Protein AF-C2BE12-F1 (afdb_monomer_lite)

pLDDT: mean 83.8, std 17.23, range [43.03, 98.25]

Structure (mmCIF, N/CA/C/O backbone):
data_AF-C2BE12-F1
#
_entry.id   AF-C2BE12-F1
#
loop_
_atom_site.group_PDB
_atom_site.id
_atom_site.type_symbol
_atom_site.label_atom_id
_atom_site.label_alt_id
_atom_site.label_comp_id
_atom_site.label_asym_id
_atom_site.label_entity_id
_atom_site.label_seq_id
_atom_site.pdbx_PDB_ins_code
_atom_site.Cartn_x
_atom_site.Cartn_y
_atom_site.Cartn_z
_atom_site.occupancy
_atom_site.B_iso_or_equiv
_atom_site.auth_seq_id
_atom_site.auth_comp_id
_atom_site.auth_asym_id
_atom_site.auth_atom_id
_atom_site.pdbx_PDB_model_num
ATOM 1 N N . ALA A 1 1 ? 34.251 -10.693 -13.672 1.00 50.75 1 ALA A N 1
ATOM 2 C CA . ALA A 1 1 ? 32.856 -10.994 -13.309 1.00 50.75 1 ALA A CA 1
ATOM 3 C C . ALA A 1 1 ? 32.188 -9.689 -12.922 1.00 50.75 1 ALA A C 1
ATOM 5 O O . ALA A 1 1 ? 32.663 -9.090 -11.974 1.00 50.75 1 ALA A O 1
ATOM 6 N N . THR A 1 2 ? 31.197 -9.250 -13.699 1.00 48.09 2 THR A N 1
ATOM 7 C CA . THR A 1 2 ? 30.072 -8.364 -13.325 1.00 48.09 2 THR A CA 1
ATOM 8 C C . THR A 1 2 ? 29.239 -8.192 -14.596 1.00 48.09 2 THR A C 1
ATOM 10 O O . THR A 1 2 ? 29.208 -7.145 -15.239 1.00 48.09 2 THR A O 1
ATOM 13 N N . GLY A 1 3 ? 28.656 -9.311 -15.041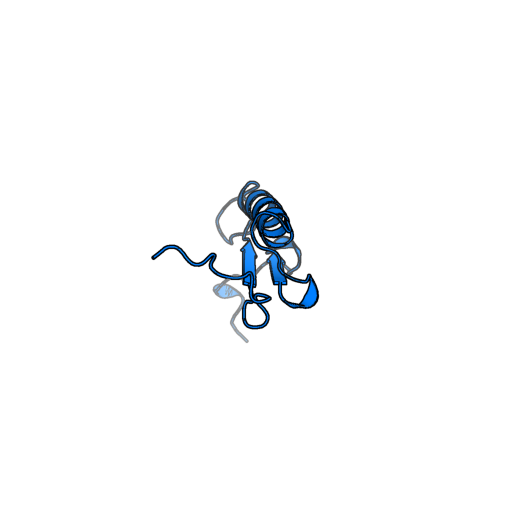 1.00 46.38 3 GLY A N 1
ATOM 14 C CA . GLY A 1 3 ? 27.579 -9.250 -16.015 1.00 46.38 3 GLY A CA 1
ATOM 15 C C . GLY A 1 3 ? 26.445 -8.488 -15.353 1.00 46.38 3 GLY A C 1
ATOM 16 O O . GLY A 1 3 ? 26.095 -8.798 -14.219 1.00 46.38 3 GLY A O 1
ATOM 17 N N . ARG A 1 4 ? 25.944 -7.457 -16.032 1.00 52.38 4 ARG A N 1
ATOM 18 C CA . ARG A 1 4 ? 24.634 -6.895 -15.726 1.00 52.38 4 ARG A CA 1
ATOM 19 C C . ARG A 1 4 ? 23.692 -8.081 -15.574 1.00 52.38 4 ARG A C 1
ATOM 21 O O . ARG A 1 4 ? 23.648 -8.907 -16.487 1.00 52.38 4 ARG A O 1
ATOM 28 N N . ASP A 1 5 ? 22.987 -8.165 -14.456 1.00 56.78 5 ASP A N 1
ATOM 29 C CA . ASP A 1 5 ? 21.700 -8.838 -14.451 1.00 56.78 5 ASP A CA 1
ATOM 30 C C . ASP A 1 5 ? 20.899 -8.126 -15.537 1.00 56.78 5 ASP A C 1
ATOM 32 O O . ASP A 1 5 ? 20.497 -6.970 -15.406 1.00 56.78 5 ASP A O 1
ATOM 36 N N . VAL A 1 6 ? 20.888 -8.745 -16.713 1.00 54.91 6 VAL A N 1
ATOM 37 C CA . VAL A 1 6 ? 20.142 -8.280 -17.865 1.00 54.91 6 VAL A CA 1
ATOM 38 C C . VAL A 1 6 ? 18.703 -8.470 -17.450 1.00 54.91 6 VAL A C 1
ATOM 40 O O . VAL A 1 6 ? 18.238 -9.603 -17.445 1.00 54.91 6 VAL A O 1
ATOM 43 N N . ASP A 1 7 ? 18.106 -7.373 -16.993 1.00 61.81 7 ASP A N 1
ATOM 44 C CA . ASP A 1 7 ? 16.701 -6.988 -17.069 1.00 61.81 7 ASP A CA 1
ATOM 45 C C . ASP A 1 7 ? 15.843 -8.031 -17.807 1.00 61.81 7 ASP A C 1
ATOM 47 O O . ASP A 1 7 ? 15.512 -7.894 -18.986 1.00 61.81 7 ASP A O 1
ATOM 51 N N . MET A 1 8 ? 15.588 -9.163 -17.145 1.00 55.34 8 MET A N 1
ATOM 52 C CA . MET A 1 8 ? 14.560 -10.079 -17.596 1.00 55.34 8 MET A CA 1
ATOM 53 C C . MET A 1 8 ? 13.264 -9.433 -17.136 1.00 55.34 8 MET A C 1
ATOM 55 O O . MET A 1 8 ? 13.166 -9.112 -15.947 1.00 55.34 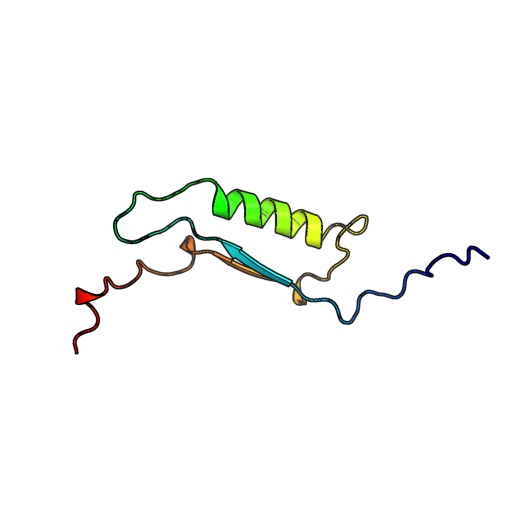8 MET A O 1
ATOM 59 N N . PRO A 1 9 ? 12.282 -9.260 -18.034 1.00 58.72 9 PRO A N 1
ATOM 60 C CA . PRO A 1 9 ? 10.946 -8.877 -17.621 1.00 58.72 9 PRO A CA 1
ATOM 61 C C . PRO A 1 9 ? 10.549 -9.744 -16.427 1.00 58.72 9 PRO A C 1
ATOM 63 O O . PRO A 1 9 ? 10.687 -10.971 -16.485 1.00 58.72 9 PRO A O 1
ATOM 66 N N . ARG A 1 10 ? 10.113 -9.113 -15.331 1.00 69.69 10 ARG A N 1
ATOM 67 C CA . ARG A 1 10 ? 9.647 -9.780 -14.102 1.00 69.69 10 ARG A CA 1
ATOM 68 C C . ARG A 1 10 ? 8.274 -10.412 -14.338 1.00 69.69 10 ARG A C 1
ATOM 70 O O . ARG A 1 10 ? 7.303 -10.185 -13.617 1.00 69.69 10 ARG A O 1
ATOM 77 N N . ASP A 1 11 ? 8.189 -11.193 -15.409 1.00 76.69 11 ASP A N 1
ATOM 78 C CA . ASP A 1 11 ? 6.966 -11.722 -15.986 1.00 76.69 11 ASP A CA 1
ATOM 79 C C . ASP A 1 11 ? 6.335 -12.826 -15.131 1.00 76.69 11 ASP A C 1
ATOM 81 O O . ASP A 1 11 ? 5.230 -13.287 -15.429 1.00 76.69 11 ASP A O 1
ATOM 85 N N . ASP A 1 12 ? 6.964 -13.196 -14.026 1.00 87.62 12 ASP A N 1
ATOM 86 C CA . ASP A 1 12 ? 6.474 -14.101 -12.994 1.00 87.62 12 ASP A CA 1
ATOM 87 C C . ASP A 1 12 ? 6.227 -13.409 -11.640 1.00 87.62 12 ASP A C 1
ATOM 89 O O . ASP A 1 12 ? 5.771 -14.059 -10.700 1.00 87.62 12 ASP A O 1
ATOM 93 N N . HIS A 1 13 ? 6.443 -12.094 -11.530 1.00 91.88 13 HIS A N 1
ATOM 94 C CA . HIS A 1 13 ? 6.153 -11.341 -10.312 1.00 91.88 13 HIS A CA 1
ATOM 95 C C . HIS A 1 13 ? 4.693 -10.859 -10.277 1.00 91.88 13 HIS A C 1
ATOM 97 O O . HIS A 1 13 ? 4.125 -10.410 -11.281 1.00 91.88 13 HIS A O 1
ATOM 103 N N . TYR A 1 14 ? 4.101 -10.943 -9.084 1.00 95.69 14 TYR A N 1
ATOM 104 C CA . TYR A 1 14 ? 2.731 -10.539 -8.763 1.00 95.69 14 TYR A CA 1
ATOM 105 C C . TYR A 1 14 ? 2.683 -9.943 -7.357 1.00 95.69 14 TYR A C 1
ATOM 107 O O . TYR A 1 14 ? 3.514 -10.273 -6.509 1.00 95.69 14 TYR A O 1
ATOM 115 N N . ALA A 1 15 ? 1.681 -9.106 -7.092 1.00 97.12 15 ALA A N 1
ATOM 116 C CA . ALA A 1 15 ? 1.486 -8.493 -5.785 1.00 97.12 15 ALA A CA 1
ATOM 117 C C . ALA A 1 15 ? 0.012 -8.481 -5.368 1.00 97.12 15 ALA A C 1
ATOM 119 O O . ALA A 1 15 ? -0.883 -8.220 -6.174 1.00 97.12 15 ALA A O 1
ATOM 120 N N . ILE A 1 16 ? -0.226 -8.705 -4.074 1.00 98.12 16 ILE A N 1
ATOM 121 C CA . ILE A 1 16 ? -1.502 -8.421 -3.416 1.00 98.12 16 ILE A CA 1
ATOM 122 C C . ILE A 1 16 ? -1.221 -7.398 -2.318 1.00 98.12 16 ILE A C 1
ATOM 124 O O . ILE A 1 16 ? -0.444 -7.670 -1.404 1.00 98.12 16 ILE A O 1
ATOM 128 N N . VAL A 1 17 ? -1.855 -6.232 -2.406 1.00 98.06 17 VAL A N 1
ATOM 129 C CA . VAL A 1 17 ? -1.757 -5.165 -1.406 1.00 98.06 17 VAL A CA 1
ATOM 130 C C . VAL A 1 17 ? -3.054 -5.147 -0.605 1.00 98.06 17 VAL A C 1
ATOM 132 O O . VAL A 1 17 ? -4.114 -4.818 -1.137 1.00 98.06 17 VAL A O 1
ATOM 135 N N . LEU A 1 18 ? -2.976 -5.534 0.667 1.00 97.75 18 LEU A N 1
ATOM 136 C CA . LEU A 1 18 ? -4.103 -5.530 1.597 1.00 97.75 18 LEU A CA 1
ATOM 137 C C . LEU A 1 18 ? -3.976 -4.347 2.555 1.00 97.75 18 LEU A C 1
ATOM 139 O O . LEU A 1 18 ? -2.991 -4.243 3.282 1.00 97.75 18 LEU A O 1
ATOM 143 N N . THR A 1 19 ? -4.998 -3.499 2.592 1.00 96.88 19 THR A N 1
ATOM 144 C CA . THR A 1 19 ? -5.050 -2.325 3.463 1.00 96.88 19 THR A CA 1
ATOM 145 C C . THR A 1 19 ? -6.327 -2.307 4.286 1.00 96.88 19 THR A C 1
ATOM 147 O O . THR A 1 19 ? -7.426 -2.563 3.788 1.00 96.88 19 THR A O 1
ATOM 150 N N . ILE A 1 20 ? -6.184 -2.033 5.583 1.00 94.31 20 ILE A N 1
ATOM 151 C CA . ILE A 1 20 ? -7.286 -2.130 6.539 1.00 94.31 20 ILE A CA 1
ATOM 152 C C . ILE A 1 20 ? -7.338 -0.865 7.389 1.00 94.31 20 ILE A C 1
ATOM 154 O O . ILE A 1 20 ? -6.498 -0.656 8.260 1.00 94.31 20 ILE A O 1
ATOM 158 N N . ASN A 1 21 ? -8.359 -0.051 7.140 1.00 94.50 21 ASN A N 1
ATOM 159 C CA . ASN A 1 21 ? -8.738 1.099 7.953 1.00 94.50 21 ASN A CA 1
ATOM 160 C C . ASN A 1 21 ? -9.848 0.745 8.950 1.00 94.50 21 ASN A C 1
ATOM 162 O O . ASN A 1 21 ? -9.846 1.237 10.076 1.00 94.50 21 ASN A O 1
ATOM 166 N N . ARG A 1 22 ? -10.788 -0.117 8.546 1.00 89.69 22 ARG A N 1
ATOM 167 C CA . ARG A 1 22 ? -11.988 -0.441 9.328 1.00 89.69 22 ARG A CA 1
ATOM 168 C C . ARG A 1 22 ? -11.769 -1.669 10.205 1.00 89.69 22 ARG A C 1
ATOM 170 O O . ARG A 1 22 ? -11.582 -2.7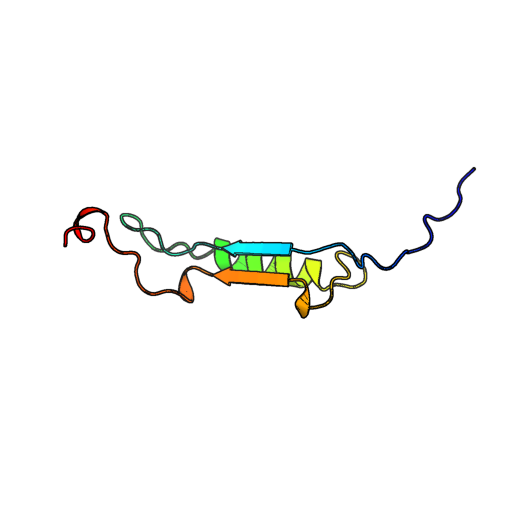70 9.688 1.00 89.69 22 ARG A O 1
ATOM 177 N N . TYR A 1 23 ? -11.873 -1.493 11.519 1.00 86.31 23 TYR A N 1
ATOM 178 C CA . TYR A 1 23 ? -11.774 -2.573 12.503 1.00 86.31 23 TYR A CA 1
ATOM 179 C C . TYR A 1 23 ? -12.986 -2.559 13.441 1.00 86.31 23 TYR A C 1
ATOM 181 O O . TYR A 1 23 ? -13.222 -1.551 14.107 1.00 86.31 23 TYR A O 1
ATOM 189 N N . PRO A 1 24 ? -13.742 -3.665 13.567 1.00 82.69 24 PRO A N 1
ATOM 190 C CA . PRO A 1 24 ? -14.779 -3.769 14.587 1.00 82.69 24 PRO A CA 1
ATOM 191 C C . PRO A 1 24 ? -14.201 -3.561 15.991 1.00 82.69 24 PRO A C 1
ATOM 193 O O . PRO A 1 24 ? -13.200 -4.175 16.354 1.00 82.69 24 PRO A O 1
ATOM 196 N N . GLY A 1 25 ? -14.842 -2.707 16.789 1.00 82.31 25 GLY A N 1
ATOM 197 C CA . GLY A 1 25 ? -14.420 -2.429 18.166 1.00 82.31 25 GLY A CA 1
ATOM 198 C C . GLY A 1 25 ? -13.284 -1.410 18.308 1.00 82.31 25 GLY A C 1
ATOM 199 O O . GLY A 1 25 ? -12.896 -1.107 19.434 1.00 82.31 25 GLY A O 1
ATOM 200 N N . LEU A 1 26 ? -12.786 -0.847 17.204 1.00 83.81 26 LEU A N 1
ATOM 201 C CA . LEU A 1 26 ? -11.862 0.286 17.190 1.00 83.81 26 LEU A CA 1
ATOM 202 C C . LEU A 1 26 ? -12.443 1.411 16.325 1.00 83.81 26 LEU A C 1
ATOM 204 O O . LEU A 1 26 ? -13.348 1.194 15.522 1.00 83.81 26 LEU A O 1
ATOM 208 N N . SER A 1 27 ? -11.933 2.628 16.497 1.00 88.69 27 SER A N 1
ATOM 209 C CA . SER A 1 27 ? -12.200 3.704 15.541 1.00 88.69 27 SER A CA 1
ATOM 210 C C . SER A 1 27 ? -11.448 3.454 14.237 1.00 88.69 27 SER A C 1
ATOM 212 O O . SER A 1 27 ? -10.333 2.928 14.269 1.00 88.69 27 SER A O 1
ATOM 214 N N . ASP A 1 28 ? -12.011 3.919 13.124 1.00 90.62 28 ASP A N 1
ATOM 215 C CA . ASP A 1 28 ? -11.373 3.824 11.813 1.00 90.62 28 ASP A CA 1
ATOM 216 C C . ASP A 1 28 ? -9.974 4.460 11.813 1.00 90.62 28 ASP A C 1
ATOM 218 O O . ASP A 1 28 ? -9.754 5.583 12.286 1.00 90.62 28 ASP A O 1
ATOM 222 N N . LEU A 1 29 ? -9.016 3.715 11.265 1.00 93.62 29 LEU A N 1
ATOM 223 C CA . LEU A 1 29 ? -7.680 4.211 10.965 1.00 93.62 29 LEU A CA 1
ATOM 224 C C . LEU A 1 29 ? -7.704 4.981 9.642 1.00 93.62 29 LEU A C 1
ATOM 226 O O . LEU A 1 29 ? -8.593 4.796 8.816 1.00 93.62 29 LEU A O 1
ATOM 230 N N . HIS A 1 30 ? -6.708 5.842 9.440 1.00 90.31 30 HIS A N 1
ATOM 231 C CA . HIS A 1 30 ? -6.622 6.693 8.245 1.00 90.31 30 HIS A CA 1
ATOM 232 C C . HIS A 1 30 ? -5.292 6.556 7.487 1.00 90.31 30 HIS A C 1
ATOM 234 O O . HIS A 1 30 ? -5.161 7.096 6.396 1.00 90.31 30 HIS A O 1
ATOM 240 N N . GLY A 1 31 ? -4.304 5.861 8.059 1.00 95.62 31 GLY A N 1
ATOM 241 C CA . GLY A 1 31 ? -2.980 5.653 7.456 1.00 95.62 31 GLY A CA 1
ATOM 242 C C . GLY A 1 31 ? -2.907 4.464 6.489 1.00 95.62 31 GLY A C 1
ATOM 243 O O . GLY A 1 31 ? -2.518 4.666 5.345 1.00 95.62 31 GLY A O 1
ATOM 244 N N . PRO A 1 32 ? -3.344 3.252 6.882 1.00 96.94 32 PRO A N 1
ATOM 245 C CA . PRO A 1 32 ? -3.058 2.029 6.125 1.00 96.94 32 PRO A CA 1
ATOM 246 C C . PRO A 1 32 ? -3.476 2.039 4.653 1.00 96.94 32 PRO A C 1
ATOM 248 O O . PRO A 1 32 ? -2.760 1.518 3.802 1.00 96.94 32 PRO A O 1
ATOM 251 N N . GLU A 1 33 ? -4.639 2.603 4.321 1.00 96.81 33 GLU A N 1
ATOM 252 C CA . GLU A 1 33 ? -5.065 2.685 2.916 1.00 96.81 33 GLU A CA 1
ATOM 253 C C . GLU A 1 33 ? -4.280 3.726 2.104 1.00 96.81 33 GLU A C 1
ATOM 255 O O . GLU A 1 33 ? -4.116 3.522 0.902 1.00 96.81 33 GLU A O 1
ATOM 260 N N . ASN A 1 34 ? -3.739 4.773 2.739 1.00 97.00 34 ASN A N 1
ATOM 261 C CA . ASN A 1 34 ? -2.799 5.685 2.082 1.00 97.00 34 ASN A CA 1
ATOM 262 C C . ASN A 1 34 ? -1.465 4.974 1.830 1.00 97.00 34 ASN A C 1
ATOM 264 O O . ASN A 1 34 ? -0.966 5.004 0.709 1.00 97.00 34 ASN A O 1
ATOM 268 N N . ASP A 1 35 ? -0.950 4.253 2.832 1.00 98.06 35 ASP A N 1
ATOM 269 C CA . ASP A 1 35 ? 0.310 3.508 2.726 1.00 98.06 35 ASP A CA 1
ATOM 270 C C . ASP A 1 35 ? 0.258 2.472 1.591 1.00 98.06 35 ASP A C 1
ATOM 272 O O . ASP A 1 35 ? 1.206 2.322 0.820 1.00 98.06 35 ASP A O 1
ATOM 276 N N . GLY A 1 36 ? -0.862 1.756 1.441 1.00 97.94 36 GLY A N 1
ATOM 277 C CA . GLY A 1 36 ? -0.990 0.790 0.349 1.00 97.94 36 GLY A CA 1
ATOM 278 C C . GLY A 1 36 ? -1.176 1.418 -1.028 1.00 97.94 36 GLY A C 1
ATOM 279 O O . GLY A 1 36 ? -0.780 0.792 -2.010 1.00 97.94 36 GLY A O 1
ATOM 280 N N . GLU A 1 37 ? -1.724 2.632 -1.134 1.00 97.69 37 GLU A N 1
ATOM 281 C CA . GLU A 1 37 ? -1.716 3.356 -2.410 1.00 97.69 37 GLU A CA 1
ATOM 282 C C . GLU A 1 37 ? -0.294 3.794 -2.769 1.00 97.69 37 GLU A C 1
ATOM 284 O O . GLU A 1 37 ? 0.143 3.548 -3.890 1.00 97.69 37 GLU A O 1
ATOM 289 N N . GLU A 1 38 ? 0.467 4.350 -1.824 1.00 98.25 38 GLU A N 1
ATOM 290 C CA . GLU A 1 38 ? 1.878 4.697 -2.046 1.00 98.25 38 GLU A CA 1
ATOM 291 C C . GLU A 1 38 ? 2.700 3.468 -2.457 1.00 98.25 38 GLU A C 1
ATOM 293 O O . GLU A 1 38 ? 3.468 3.514 -3.421 1.00 98.25 38 GLU A O 1
ATOM 298 N N . PHE A 1 39 ? 2.476 2.328 -1.800 1.00 98.19 39 PHE A N 1
ATOM 299 C CA . PHE A 1 39 ? 3.148 1.084 -2.159 1.00 98.19 39 PHE A CA 1
ATOM 300 C C . PHE A 1 39 ? 2.716 0.553 -3.533 1.00 98.19 39 PHE A C 1
ATOM 302 O O . PHE A 1 39 ? 3.549 0.069 -4.298 1.00 98.19 39 PHE A O 1
ATOM 309 N N . ARG A 1 40 ? 1.434 0.685 -3.903 1.00 97.94 40 ARG A N 1
ATOM 310 C CA . ARG A 1 40 ? 0.955 0.365 -5.257 1.00 97.94 40 ARG A CA 1
ATOM 311 C C . ARG A 1 40 ? 1.648 1.229 -6.311 1.00 97.94 40 ARG A C 1
ATOM 313 O O . ARG A 1 40 ? 2.008 0.700 -7.358 1.00 97.94 40 ARG A O 1
ATOM 320 N N . GLN A 1 41 ? 1.842 2.522 -6.053 1.00 98.25 41 GLN A N 1
ATOM 321 C CA . GLN A 1 41 ? 2.557 3.408 -6.977 1.00 98.25 41 GLN A CA 1
ATOM 322 C C . GLN A 1 41 ? 4.012 2.971 -7.149 1.00 98.25 41 GLN A C 1
ATOM 324 O O . GLN A 1 41 ? 4.482 2.863 -8.276 1.00 98.25 41 GLN A O 1
ATOM 329 N N . TRP A 1 42 ? 4.687 2.607 -6.057 1.00 97.62 42 TRP A N 1
ATOM 330 C CA . TRP A 1 42 ? 6.037 2.046 -6.118 1.00 97.62 42 TRP A CA 1
ATOM 331 C C . TRP A 1 42 ? 6.105 0.741 -6.932 1.00 97.62 42 TRP A C 1
ATOM 333 O O . TRP A 1 42 ? 7.034 0.540 -7.710 1.00 97.62 42 TRP A O 1
ATOM 343 N N . LEU A 1 43 ? 5.103 -0.139 -6.801 1.00 96.81 43 LEU A N 1
ATOM 344 C CA . LEU A 1 43 ? 5.025 -1.391 -7.568 1.00 96.81 43 LEU A CA 1
ATOM 345 C C . LEU A 1 43 ? 4.845 -1.165 -9.078 1.00 96.81 43 LEU A C 1
ATOM 347 O O . LEU A 1 43 ? 5.291 -1.990 -9.871 1.00 96.81 43 LEU A O 1
ATOM 351 N N . LEU A 1 44 ? 4.178 -0.077 -9.465 1.00 95.94 44 LEU A N 1
ATOM 352 C CA . LEU A 1 44 ? 3.944 0.301 -10.862 1.00 95.94 44 LEU A CA 1
ATOM 353 C C . LEU A 1 44 ? 5.114 1.065 -11.485 1.00 95.94 44 LEU A C 1
ATOM 355 O O . LEU A 1 44 ? 5.181 1.172 -12.708 1.00 95.94 44 LEU A O 1
ATOM 359 N N . ASP A 1 45 ? 5.988 1.637 -10.662 1.00 95.88 45 ASP A N 1
ATOM 360 C CA . ASP A 1 45 ? 7.091 2.466 -11.124 1.00 95.88 45 ASP A CA 1
ATOM 361 C C . ASP A 1 45 ? 8.131 1.613 -11.883 1.00 95.88 45 ASP A C 1
ATOM 363 O O . ASP A 1 45 ? 8.657 0.657 -11.298 1.00 95.88 45 ASP A O 1
ATOM 367 N N . PRO A 1 46 ? 8.450 1.943 -13.154 1.00 92.06 46 PRO A N 1
ATOM 368 C CA . PRO A 1 46 ? 9.435 1.214 -13.955 1.00 92.06 46 PRO A CA 1
ATOM 369 C C . PRO A 1 46 ? 10.865 1.245 -13.396 1.00 92.06 46 PRO A C 1
ATOM 371 O O . PRO A 1 46 ? 11.669 0.380 -13.724 1.00 92.06 46 PRO A O 1
ATOM 374 N N . GLU A 1 47 ? 11.217 2.236 -12.571 1.00 92.75 47 GLU A N 1
ATOM 375 C CA . GLU A 1 47 ? 12.523 2.289 -11.901 1.00 92.75 47 GLU A CA 1
ATOM 376 C C . GLU A 1 47 ? 12.581 1.345 -10.687 1.00 92.75 47 GLU A C 1
ATOM 378 O O . GLU A 1 47 ? 13.665 0.966 -10.232 1.00 92.75 47 GLU A O 1
ATOM 383 N N . TYR A 1 48 ? 11.420 0.937 -10.167 1.00 92.19 48 TYR A N 1
ATOM 384 C CA . TYR A 1 48 ? 11.310 0.177 -8.929 1.00 92.19 48 TYR A CA 1
ATOM 385 C C . TYR A 1 48 ? 10.647 -1.195 -9.109 1.00 92.19 48 TYR A C 1
ATOM 387 O O . TYR A 1 48 ? 11.329 -2.213 -9.281 1.00 92.19 48 TYR A O 1
ATOM 395 N N . GLY A 1 49 ? 9.323 -1.261 -8.957 1.00 92.31 49 GLY A N 1
ATOM 396 C CA . GLY A 1 49 ? 8.582 -2.514 -9.001 1.00 92.31 49 GLY A CA 1
ATOM 397 C C . GLY A 1 49 ? 8.490 -3.092 -10.408 1.00 92.31 49 GLY A C 1
ATOM 398 O O . GLY A 1 49 ? 8.664 -4.305 -10.561 1.00 92.31 49 GLY A O 1
ATOM 399 N N . ASP A 1 50 ? 8.261 -2.215 -11.391 1.00 93.62 50 ASP A N 1
ATOM 400 C CA . ASP A 1 50 ? 8.044 -2.511 -12.812 1.00 93.62 50 ASP A CA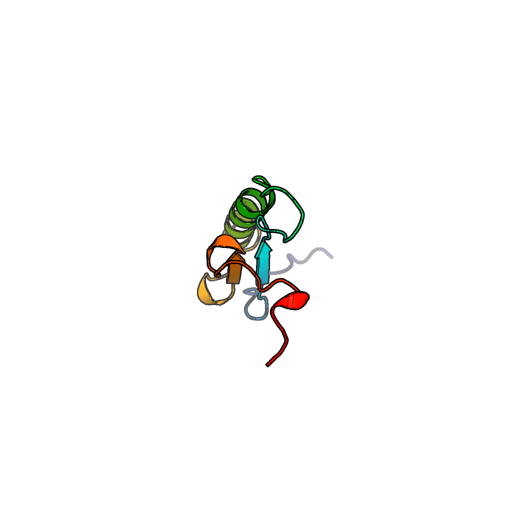 1
ATOM 401 C C . ASP A 1 50 ? 7.005 -3.624 -13.056 1.00 93.62 50 ASP A C 1
ATOM 403 O O . ASP A 1 50 ? 7.209 -4.567 -13.822 1.00 93.62 50 ASP A O 1
ATOM 407 N N . LEU A 1 51 ? 5.870 -3.564 -12.347 1.00 93.94 51 LEU A N 1
ATOM 408 C CA . LEU A 1 51 ? 4.763 -4.503 -12.539 1.00 93.94 51 LEU A CA 1
ATOM 409 C C . LEU A 1 51 ? 3.657 -3.916 -13.417 1.00 93.94 51 LEU A C 1
ATOM 411 O O . LEU A 1 51 ? 3.180 -2.802 -13.212 1.00 93.94 51 LEU A O 1
ATOM 415 N N . ASP A 1 52 ? 3.139 -4.732 -14.336 1.00 93.50 52 ASP A N 1
ATOM 416 C CA . ASP A 1 52 ? 1.892 -4.428 -15.041 1.00 93.50 52 ASP A CA 1
ATOM 417 C C . ASP A 1 52 ? 0.709 -4.379 -14.058 1.00 93.50 52 ASP A C 1
ATOM 419 O O . ASP A 1 52 ? 0.556 -5.242 -13.191 1.00 93.50 52 ASP A O 1
ATOM 423 N N . THR A 1 53 ? -0.187 -3.406 -14.241 1.00 94.75 53 THR A N 1
ATOM 424 C CA . THR A 1 53 ? -1.395 -3.230 -13.410 1.00 94.75 53 THR A CA 1
ATOM 425 C C . THR A 1 53 ? -2.240 -4.500 -13.234 1.00 94.75 53 THR A C 1
ATOM 427 O O . THR A 1 53 ? -2.823 -4.692 -12.172 1.00 94.75 53 THR A O 1
ATOM 430 N N . ARG A 1 54 ? -2.293 -5.395 -14.230 1.00 95.62 54 ARG A N 1
ATOM 431 C CA . ARG A 1 54 ? -3.042 -6.666 -14.192 1.00 95.62 54 ARG A CA 1
ATOM 432 C C . ARG A 1 54 ? -2.423 -7.700 -13.247 1.00 95.62 54 ARG A C 1
ATOM 434 O O . ARG A 1 54 ? -3.063 -8.706 -12.957 1.00 95.62 54 ARG A O 1
ATOM 441 N N . ARG A 1 55 ? -1.189 -7.473 -12.790 1.00 95.62 55 ARG A N 1
ATOM 442 C CA . ARG A 1 55 ? -0.437 -8.333 -11.861 1.00 95.62 55 ARG A CA 1
ATOM 443 C C . ARG A 1 55 ? -0.514 -7.848 -10.413 1.00 95.62 55 ARG A C 1
ATOM 445 O O . ARG A 1 55 ? 0.058 -8.483 -9.528 1.00 95.62 55 ARG A O 1
ATOM 452 N N . ILE A 1 56 ? -1.203 -6.732 -10.176 1.00 97.25 56 ILE A N 1
ATOM 453 C CA . ILE A 1 56 ? -1.372 -6.131 -8.857 1.00 97.25 56 ILE A CA 1
ATOM 454 C C . ILE A 1 56 ? -2.850 -6.175 -8.489 1.00 97.25 56 ILE A C 1
ATOM 456 O O . ILE A 1 56 ? -3.691 -5.575 -9.158 1.00 97.25 56 ILE A O 1
ATOM 460 N N . GLN A 1 57 ? -3.166 -6.835 -7.381 1.00 98.00 57 GLN A N 1
ATOM 461 C CA . GLN A 1 57 ? -4.484 -6.761 -6.769 1.00 98.00 57 GLN A CA 1
ATOM 462 C C . GLN A 1 57 ? -4.414 -5.903 -5.512 1.00 98.00 57 GLN A C 1
ATOM 464 O O . GLN A 1 57 ? -3.618 -6.173 -4.617 1.00 98.00 57 GLN A O 1
ATOM 469 N N . VAL A 1 58 ? -5.275 -4.892 -5.420 1.00 97.75 58 VAL A N 1
ATOM 470 C CA . VAL A 1 58 ? -5.417 -4.089 -4.203 1.00 97.75 58 VAL A CA 1
ATOM 471 C C . VAL A 1 58 ? -6.764 -4.378 -3.566 1.00 97.75 5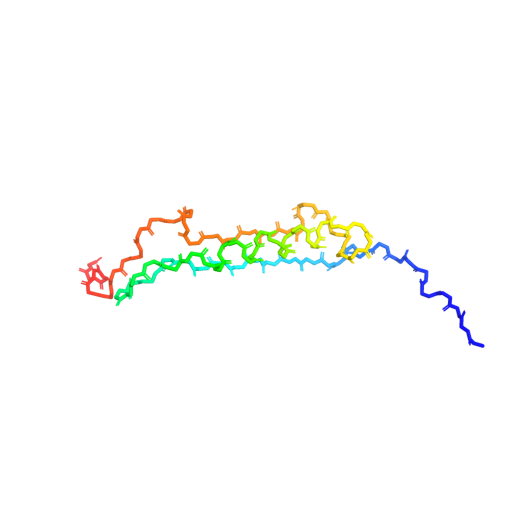8 VAL A C 1
ATOM 473 O O . VAL A 1 58 ? -7.797 -4.364 -4.233 1.00 97.75 58 VAL A O 1
ATOM 476 N N . ILE A 1 59 ? -6.733 -4.684 -2.275 1.00 97.44 59 ILE A N 1
ATOM 477 C CA . ILE A 1 59 ? -7.895 -5.005 -1.455 1.00 97.44 59 ILE A CA 1
ATOM 478 C C . ILE A 1 59 ? -7.915 -3.993 -0.319 1.00 97.44 59 ILE A C 1
ATOM 480 O O . ILE A 1 59 ? -7.045 -4.027 0.551 1.00 97.44 59 ILE A O 1
ATOM 484 N N . ARG A 1 60 ? -8.907 -3.102 -0.323 1.00 96.12 60 ARG A N 1
ATOM 485 C CA . ARG A 1 60 ? -9.062 -2.076 0.710 1.00 96.12 60 ARG A CA 1
ATOM 486 C C . ARG A 1 60 ? -10.283 -2.385 1.545 1.00 96.12 60 ARG A C 1
ATOM 488 O O . ARG A 1 60 ? -11.346 -2.674 0.999 1.00 96.12 60 ARG A O 1
ATOM 495 N N . SER A 1 61 ? -10.165 -2.282 2.861 1.00 93.44 61 SER A N 1
ATOM 496 C CA . SER A 1 61 ? -11.302 -2.492 3.762 1.00 93.44 61 SER A CA 1
ATOM 497 C C . SER A 1 61 ? -12.492 -1.580 3.449 1.00 93.44 61 SER A C 1
ATOM 499 O O . SER A 1 61 ? -13.637 -1.981 3.653 1.00 93.44 61 SER A O 1
ATOM 501 N N . GLN A 1 62 ? -12.247 -0.380 2.910 1.00 90.94 62 GLN A N 1
ATOM 502 C CA . GLN A 1 62 ? -13.308 0.550 2.540 1.00 90.94 62 GLN A CA 1
ATOM 503 C C . GLN A 1 62 ? -14.217 0.067 1.401 1.00 90.94 62 GLN A C 1
ATOM 505 O O . GLN A 1 62 ? -15.378 0.482 1.350 1.00 90.94 62 GLN A O 1
ATOM 510 N N . ASP A 1 63 ? -13.710 -0.821 0.539 1.00 92.81 63 ASP A N 1
ATOM 511 C CA . ASP A 1 63 ? -14.441 -1.386 -0.603 1.00 92.81 63 ASP A CA 1
ATOM 512 C C . ASP A 1 63 ? -15.465 -2.448 -0.171 1.00 92.81 63 ASP A C 1
ATOM 514 O O . ASP A 1 63 ? -16.310 -2.869 -0.962 1.00 92.81 63 ASP A O 1
ATOM 518 N N . TYR A 1 64 ? -15.414 -2.868 1.095 1.00 89.12 64 TYR A N 1
ATOM 519 C CA . TYR A 1 64 ? -16.314 -3.853 1.678 1.00 89.12 64 TYR A CA 1
ATOM 520 C C . TYR A 1 64 ? -17.245 -3.197 2.700 1.00 89.12 64 TYR A C 1
ATOM 522 O O . TYR A 1 64 ? -16.920 -2.193 3.344 1.00 89.12 64 TYR A O 1
ATOM 530 N N . GLY A 1 65 ? -18.437 -3.782 2.851 1.00 82.62 65 GLY A N 1
ATOM 531 C CA . GLY A 1 65 ? -19.367 -3.406 3.912 1.00 82.62 65 GLY A CA 1
ATOM 532 C C . GLY A 1 65 ? -18.753 -3.599 5.300 1.00 82.62 65 GLY A C 1
ATOM 533 O O . GLY A 1 65 ? -17.729 -4.264 5.459 1.00 82.62 65 GLY A O 1
ATOM 534 N N . VAL A 1 66 ? -19.391 -3.015 6.317 1.00 71.81 66 VAL A N 1
ATOM 535 C CA . VAL A 1 66 ? -18.968 -3.188 7.713 1.00 71.81 66 VAL A CA 1
ATOM 536 C C . VAL A 1 66 ? -18.886 -4.680 8.022 1.00 71.81 66 VAL A C 1
ATOM 538 O O . VAL A 1 66 ? -19.842 -5.420 7.780 1.00 71.81 66 VAL A O 1
ATOM 541 N N . ALA A 1 67 ? -17.731 -5.114 8.529 1.00 67.44 67 ALA A N 1
ATOM 542 C CA . ALA A 1 67 ? -17.537 -6.500 8.912 1.00 67.44 67 ALA A CA 1
ATOM 543 C C . ALA A 1 67 ? -18.611 -6.895 9.931 1.00 67.44 67 ALA A C 1
ATOM 545 O O . ALA A 1 67 ? -18.851 -6.176 10.904 1.00 67.44 67 ALA A O 1
ATOM 546 N N . ALA A 1 68 ? -19.261 -8.036 9.696 1.00 64.38 68 ALA A N 1
ATOM 547 C CA . ALA A 1 68 ? -20.184 -8.600 10.665 1.00 64.38 68 ALA A CA 1
ATOM 548 C C . ALA A 1 68 ? -19.445 -8.757 11.999 1.00 64.38 68 ALA A C 1
ATOM 550 O O . ALA A 1 68 ? -18.352 -9.329 12.048 1.00 64.38 68 ALA A O 1
ATOM 551 N N . THR A 1 69 ? -20.024 -8.244 13.082 1.00 61.38 69 THR A N 1
ATOM 552 C CA . THR A 1 69 ? -19.506 -8.546 14.415 1.00 61.38 69 THR A CA 1
ATOM 553 C C . THR A 1 69 ? -19.600 -10.058 14.656 1.00 61.38 69 THR A C 1
ATOM 555 O O . THR A 1 69 ? -20.491 -10.707 14.092 1.00 61.38 69 THR A O 1
ATOM 558 N N . PRO A 1 70 ? -18.715 -10.659 15.474 1.00 61.38 70 PRO A N 1
ATOM 559 C CA . PRO A 1 70 ? -18.766 -12.093 15.767 1.00 61.38 70 PRO A CA 1
ATOM 560 C C . PRO A 1 70 ? -20.149 -12.557 16.251 1.00 61.38 70 PRO A C 1
ATOM 562 O O . PRO A 1 70 ? -20.586 -13.652 15.915 1.00 61.38 70 PRO A O 1
ATOM 565 N N . GLU A 1 71 ? -20.880 -11.691 16.958 1.00 58.84 71 GLU A N 1
ATOM 566 C CA . GLU A 1 71 ? -22.252 -11.934 17.426 1.00 58.84 71 GLU A CA 1
ATOM 567 C C . GLU A 1 71 ? -23.343 -11.873 16.336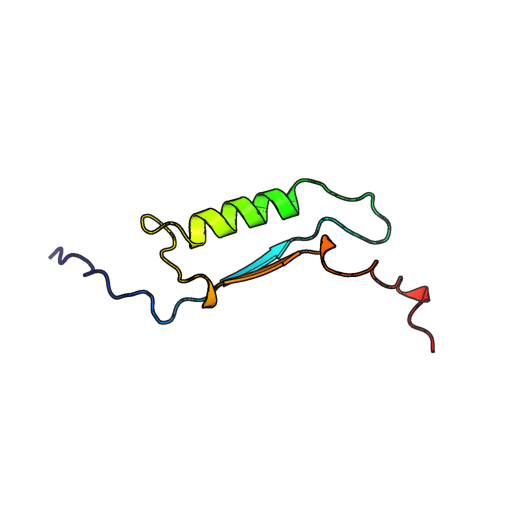 1.00 58.84 71 GLU A C 1
ATOM 569 O O . GLU A 1 71 ? -24.462 -12.320 16.571 1.00 58.84 71 GLU A O 1
ATOM 574 N N . THR A 1 72 ? -23.031 -11.388 15.130 1.00 54.12 72 THR A N 1
ATOM 575 C CA . THR A 1 72 ? -23.947 -11.410 13.972 1.00 54.12 72 THR A CA 1
ATOM 576 C C . THR A 1 72 ? -23.815 -12.705 13.152 1.00 54.12 72 THR A C 1
ATOM 578 O O . THR A 1 72 ? -24.721 -13.052 12.396 1.00 54.12 72 THR A O 1
ATOM 581 N N . GLN A 1 73 ? -22.743 -13.490 13.335 1.00 51.94 73 GLN A N 1
ATOM 582 C CA . GLN A 1 73 ? -22.614 -14.836 12.757 1.00 51.94 73 GLN A CA 1
ATOM 583 C C . GLN A 1 73 ? -23.405 -15.865 13.583 1.00 51.94 73 GLN A C 1
ATOM 585 O O . GLN A 1 73 ? -22.862 -16.806 14.155 1.00 51.94 73 GLN A O 1
ATOM 590 N N . THR A 1 74 ? -24.718 -15.684 13.700 1.00 48.28 74 THR A N 1
ATOM 591 C CA . THR A 1 74 ? -25.632 -16.735 14.164 1.00 48.28 74 THR A CA 1
ATOM 592 C C . THR A 1 74 ? -26.945 -16.640 13.395 1.00 48.28 74 THR A C 1
ATOM 594 O O . THR A 1 74 ? -27.918 -16.086 13.900 1.00 48.28 74 THR A O 1
ATOM 597 N N . ARG A 1 75 ? -26.974 -17.189 12.175 1.00 43.03 75 ARG A N 1
ATOM 598 C CA . ARG A 1 75 ? -28.051 -18.071 11.694 1.00 43.03 75 ARG A CA 1
ATOM 599 C C . ARG A 1 75 ? -27.749 -18.671 10.331 1.00 43.03 75 ARG A C 1
ATOM 601 O O . ARG A 1 75 ? -27.278 -17.914 9.459 1.00 43.03 75 ARG A O 1
#

Sequence (75 aa):
ATGRDVDMPRDDHYAIVLTINRYPGLSDLHGPENDGEEFRQWLLDPEYGDLDTRRIQVIRSQDYGVAATPETQTR

Organism: NCBI:txid525254

Radius of gyration: 18.01 Å; chains: 1; bounding box: 61×25×36 Å

Secondary structure (DSSP, 8-state):
----------TT--EEEEE----TTSPPPSSHHHHHHHHHHHHH-TTTT---GGGEEEEEGGGSPPPPPGGG---

Foldseek 3Di:
DDDPPPDDPVVVDAEEQEFEQADPPDHGHDPRVVVSVVVVVQLVDCVHNVDDPVRYHYHYPVVDDHDDDPVNPDD